Protein AF-A0A2T2V3K4-F1 (afdb_monomer_lite)

Sequence (63 aa):
MVTESEVQTKDDLERRNKAWKHCAEREDYRCAICGQVPPYGEREIYFESGLCGFHAHTLNKDD

Secondary structure (DSSP, 8-state):
---------HHHHHHHHHHHHHHHHHTT---TTT-PPPPGGGHHHHHHHSS-HHHHHHHHT--

pLDDT: mean 83.3, std 13.74, range [46.12, 93.25]

Foldseek 3Di:
DDPPDPPCDPVNQVVQQVVQVVVCVVVQLAAPPPSHHAGPVQVVVCVVPVHHPVVSVVVVPPD

Radius of gyration: 14.75 Å; chains: 1; bounding box: 41×34×31 Å

Structure (mmCIF, N/CA/C/O backbone):
data_AF-A0A2T2V3K4-F1
#
_entry.id   AF-A0A2T2V3K4-F1
#
loop_
_atom_site.group_PDB
_atom_site.id
_atom_site.type_symbol
_atom_site.label_atom_id
_atom_site.label_alt_id
_atom_site.label_comp_id
_atom_site.label_asym_id
_atom_site.label_entity_id
_atom_site.label_seq_id
_atom_site.pdbx_PDB_ins_code
_atom_site.Cartn_x
_atom_site.Cartn_y
_atom_site.Cartn_z
_atom_site.occupancy
_atom_site.B_iso_or_equiv
_atom_site.auth_seq_id
_atom_site.auth_comp_id
_atom_site.auth_asym_id
_atom_site.auth_atom_id
_atom_site.pdbx_PDB_model_num
ATOM 1 N N . MET A 1 1 ? -25.347 26.144 17.446 1.00 46.12 1 MET A N 1
ATOM 2 C CA . MET A 1 1 ? -25.052 24.871 16.758 1.00 46.12 1 MET A CA 1
ATOM 3 C C . MET A 1 1 ? -23.557 24.899 16.531 1.00 46.12 1 MET A C 1
ATOM 5 O O . MET A 1 1 ? -23.105 25.739 15.766 1.00 46.12 1 MET A O 1
ATOM 9 N N . VAL A 1 2 ? -22.790 24.185 17.353 1.00 48.12 2 VAL A N 1
ATOM 10 C CA . VAL A 1 2 ? -21.325 24.251 17.309 1.00 48.12 2 VAL A CA 1
ATOM 11 C C . VAL A 1 2 ? -20.856 23.569 16.028 1.00 48.12 2 VAL A C 1
ATOM 13 O O . VAL A 1 2 ? -21.080 22.383 15.830 1.00 48.12 2 VAL A O 1
ATOM 16 N N . THR A 1 3 ? -20.278 24.344 15.115 1.00 58.69 3 THR A N 1
ATOM 17 C CA . THR A 1 3 ? -19.503 23.817 13.992 1.00 58.69 3 THR A CA 1
ATOM 18 C C . THR A 1 3 ? -18.155 23.409 14.567 1.00 58.69 3 THR A C 1
ATOM 20 O O . THR A 1 3 ? -17.221 24.209 14.618 1.00 58.69 3 THR A O 1
ATOM 23 N N . GLU A 1 4 ? -18.115 22.211 15.141 1.00 54.72 4 GLU A N 1
ATOM 24 C CA . GLU A 1 4 ? -16.904 21.608 15.680 1.00 54.72 4 GLU A CA 1
ATOM 25 C C . GLU A 1 4 ? -15.947 21.352 14.521 1.00 54.72 4 GLU A C 1
ATOM 27 O O . GLU A 1 4 ? -16.177 20.500 13.667 1.00 54.72 4 GLU A O 1
ATOM 32 N N . SER A 1 5 ? -14.898 22.168 14.473 1.00 55.84 5 SER A N 1
ATOM 33 C CA . SER A 1 5 ? -13.731 21.996 13.625 1.00 55.84 5 SER A CA 1
ATOM 34 C C . SER A 1 5 ? -13.294 20.530 13.631 1.00 55.84 5 SER A C 1
ATOM 36 O O . SER A 1 5 ? -12.959 19.997 14.688 1.00 55.84 5 SER A O 1
ATOM 38 N N . GLU A 1 6 ? -13.292 19.895 12.458 1.00 56.34 6 GLU A N 1
ATOM 39 C CA . GLU A 1 6 ? -12.841 18.519 12.222 1.00 56.34 6 GLU A CA 1
ATOM 40 C C . GLU A 1 6 ? -11.343 18.369 12.532 1.00 56.34 6 GLU A C 1
ATOM 42 O O . GLU A 1 6 ? -10.484 18.286 11.653 1.00 56.34 6 GLU A O 1
ATOM 47 N N . VAL A 1 7 ? -11.002 18.327 13.818 1.00 60.75 7 VAL A N 1
ATOM 48 C CA . VAL A 1 7 ? -9.731 17.787 14.286 1.00 60.75 7 VAL A CA 1
ATOM 49 C C . VAL A 1 7 ? -9.829 16.287 14.061 1.00 60.75 7 VAL A C 1
ATOM 51 O O . VAL A 1 7 ? -10.388 15.569 14.883 1.00 60.75 7 VAL A O 1
ATOM 54 N N . GLN A 1 8 ? -9.328 15.814 12.917 1.00 58.47 8 GLN A N 1
ATOM 55 C CA . GLN A 1 8 ? -9.150 14.384 12.675 1.00 58.47 8 GLN A CA 1
ATOM 56 C C . GLN A 1 8 ? -8.258 13.850 13.793 1.00 58.47 8 GLN A C 1
ATOM 58 O O . GLN A 1 8 ? -7.049 14.097 13.812 1.00 58.47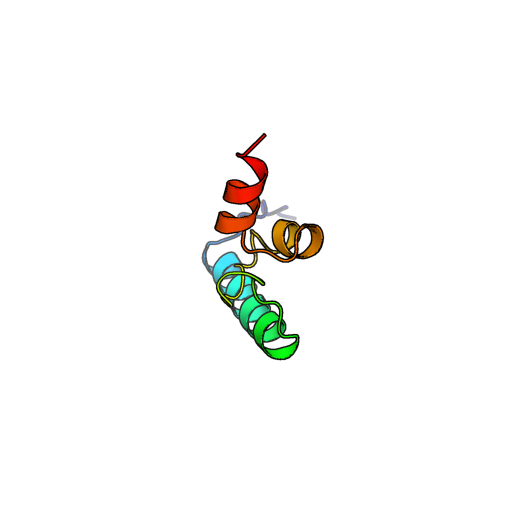 8 GLN A O 1
ATOM 63 N N . THR A 1 9 ? -8.860 13.188 14.778 1.00 73.62 9 THR A N 1
ATOM 64 C CA . THR A 1 9 ? -8.102 12.698 15.919 1.00 73.62 9 THR A CA 1
ATOM 65 C C . THR A 1 9 ? -7.209 11.552 15.455 1.00 73.62 9 THR A C 1
ATOM 67 O O . THR A 1 9 ? -7.481 10.877 14.457 1.00 73.62 9 THR A O 1
ATOM 70 N N . LYS A 1 10 ? -6.107 11.314 16.169 1.00 74.88 10 LYS A N 1
ATOM 71 C CA . LYS A 1 10 ? -5.213 10.187 15.873 1.00 74.88 10 LYS A CA 1
ATOM 72 C C . LYS A 1 10 ? -5.980 8.851 15.815 1.00 74.88 10 LYS A C 1
ATOM 74 O O . LYS A 1 10 ? -5.672 8.022 14.962 1.00 74.88 10 LYS A O 1
ATOM 79 N N . ASP A 1 11 ? -7.024 8.701 16.637 1.00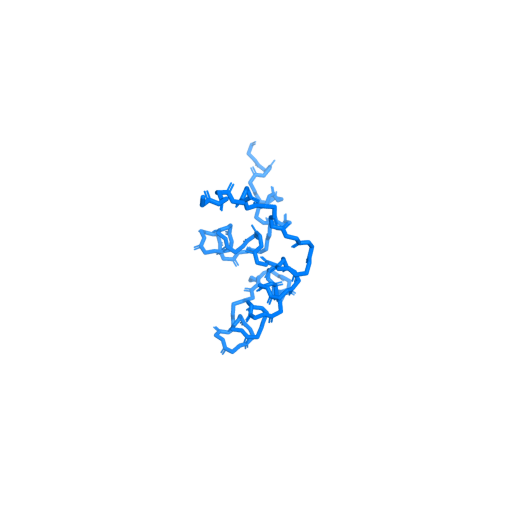 81.44 11 ASP A N 1
ATOM 80 C CA . ASP A 1 11 ? -7.918 7.534 16.653 1.00 81.44 11 ASP A CA 1
ATOM 81 C C . ASP A 1 11 ? -8.642 7.334 15.307 1.00 81.44 11 ASP A C 1
ATOM 83 O O . ASP A 1 11 ? -8.668 6.227 14.768 1.00 81.44 11 ASP A O 1
ATOM 87 N N . ASP A 1 12 ? -9.147 8.409 14.694 1.00 81.44 12 ASP A N 1
ATOM 88 C CA . ASP A 1 12 ? -9.798 8.359 13.378 1.00 81.44 12 ASP A CA 1
ATOM 89 C C . ASP A 1 12 ? -8.834 7.963 12.257 1.00 81.44 12 ASP A C 1
ATOM 91 O O . ASP A 1 12 ? -9.216 7.296 11.286 1.00 81.44 12 ASP A O 1
ATOM 95 N N . LEU A 1 13 ? -7.571 8.382 12.364 1.00 81.25 13 LEU A N 1
ATOM 96 C CA . LEU A 1 13 ? -6.538 8.018 11.400 1.00 81.25 13 LEU A CA 1
ATOM 97 C C . LEU A 1 13 ? -6.189 6.530 11.514 1.00 81.25 13 LEU A C 1
ATOM 99 O O . LEU A 1 13 ? -6.106 5.839 10.499 1.00 81.25 13 LEU A O 1
ATOM 103 N N . GLU A 1 14 ? -6.043 6.020 12.739 1.00 85.12 14 GLU A N 1
ATOM 104 C CA . GLU A 1 14 ? -5.772 4.605 13.007 1.00 85.12 14 GLU A CA 1
ATOM 105 C C . GLU A 1 14 ? -6.930 3.708 12.555 1.00 85.12 14 GLU A C 1
ATOM 107 O O . GLU A 1 14 ? -6.697 2.688 11.898 1.00 85.12 14 GLU A O 1
ATOM 112 N N . ARG A 1 15 ? -8.184 4.110 12.803 1.00 88.06 15 ARG A N 1
ATOM 113 C CA . ARG A 1 15 ? -9.370 3.392 12.305 1.00 88.06 15 ARG A CA 1
ATOM 114 C C . ARG A 1 15 ? -9.389 3.302 10.786 1.00 88.06 15 ARG A C 1
ATOM 116 O O . ARG A 1 15 ? -9.582 2.211 10.249 1.00 88.06 15 ARG A O 1
ATOM 123 N N . ARG A 1 16 ? -9.155 4.419 10.089 1.00 88.12 16 ARG A N 1
ATOM 124 C CA . ARG A 1 16 ? -9.109 4.437 8.619 1.00 88.12 16 ARG A CA 1
ATOM 125 C C . ARG A 1 16 ? -7.962 3.597 8.077 1.00 88.12 16 ARG A C 1
ATOM 127 O O . ARG A 1 16 ? -8.178 2.836 7.140 1.00 88.12 16 ARG A O 1
ATOM 134 N N . ASN A 1 17 ? -6.784 3.654 8.697 1.00 87.50 17 ASN A N 1
ATOM 135 C CA . ASN A 1 17 ? -5.650 2.821 8.294 1.00 87.50 17 ASN A CA 1
ATOM 136 C C . ASN A 1 17 ? -5.942 1.327 8.483 1.00 87.50 17 ASN A C 1
ATOM 138 O O . ASN A 1 17 ? -5.639 0.522 7.609 1.00 87.50 17 ASN A O 1
ATOM 142 N N . LYS A 1 18 ? -6.592 0.948 9.589 1.00 90.19 18 LYS A N 1
ATOM 143 C CA . LYS A 1 18 ? -6.972 -0.443 9.859 1.00 90.19 18 LYS A CA 1
ATOM 144 C C . LYS A 1 18 ? -8.034 -0.956 8.882 1.00 90.19 18 LYS A C 1
ATOM 146 O O . LYS A 1 18 ? -7.893 -2.061 8.363 1.00 90.19 18 LYS A O 1
ATOM 151 N N . ALA A 1 19 ? -9.068 -0.157 8.615 1.00 92.25 19 ALA A N 1
ATOM 152 C CA . ALA A 1 19 ? -10.104 -0.489 7.637 1.00 92.25 19 ALA A CA 1
ATOM 153 C C . ALA A 1 19 ? -9.516 -0.618 6.225 1.00 92.25 19 ALA A C 1
ATOM 155 O O . ALA A 1 19 ? -9.776 -1.596 5.529 1.00 92.25 19 ALA A O 1
ATOM 156 N N . TRP A 1 20 ? -8.660 0.331 5.842 1.00 91.88 20 TRP A N 1
ATOM 157 C CA . TRP A 1 20 ? -7.931 0.296 4.582 1.00 91.88 20 TRP A CA 1
ATOM 158 C C . TRP A 1 20 ? -7.068 -0.950 4.456 1.00 91.88 20 TRP A C 1
ATOM 160 O O . TRP A 1 20 ? -7.184 -1.645 3.456 1.00 91.88 20 TRP A O 1
ATOM 170 N N . LYS A 1 21 ? -6.261 -1.270 5.474 1.00 90.81 21 LYS A N 1
ATOM 171 C CA . LYS A 1 21 ? -5.408 -2.459 5.464 1.00 90.81 21 LYS A CA 1
ATOM 172 C C . LYS A 1 21 ? -6.228 -3.719 5.191 1.00 90.81 21 LYS A C 1
ATOM 174 O O . LYS A 1 21 ? -5.860 -4.499 4.326 1.00 90.81 21 LYS A O 1
ATOM 179 N N . HIS A 1 22 ? -7.378 -3.869 5.848 1.00 92.25 22 HIS A N 1
ATOM 180 C CA . HIS A 1 22 ? -8.253 -5.017 5.624 1.00 92.25 22 HIS A CA 1
ATOM 181 C C . HIS A 1 22 ? -8.812 -5.079 4.191 1.00 92.25 22 HIS A C 1
ATOM 183 O O . HIS A 1 22 ? -8.859 -6.153 3.595 1.00 92.25 22 HIS A O 1
ATOM 189 N N . CYS A 1 23 ? -9.218 -3.941 3.620 1.00 92.19 23 CYS A N 1
ATOM 190 C CA . CYS A 1 23 ? -9.656 -3.874 2.223 1.00 92.19 23 CYS A CA 1
ATOM 191 C C . CYS A 1 23 ? -8.510 -4.182 1.253 1.00 92.19 23 CYS A C 1
ATOM 193 O O . CYS A 1 23 ? -8.674 -5.008 0.364 1.00 92.19 23 CYS A O 1
ATOM 195 N N . ALA A 1 24 ? -7.347 -3.569 1.459 1.00 91.44 24 ALA A N 1
ATOM 196 C CA . ALA A 1 24 ? -6.164 -3.765 0.638 1.00 91.44 24 ALA A CA 1
ATOM 197 C C . ALA A 1 24 ? -5.657 -5.210 0.678 1.00 91.44 24 ALA A C 1
ATOM 199 O O . ALA A 1 24 ? -5.248 -5.739 -0.344 1.00 91.44 24 ALA A O 1
ATOM 200 N N . GLU A 1 25 ? -5.734 -5.884 1.825 1.00 90.38 25 GLU A N 1
ATOM 201 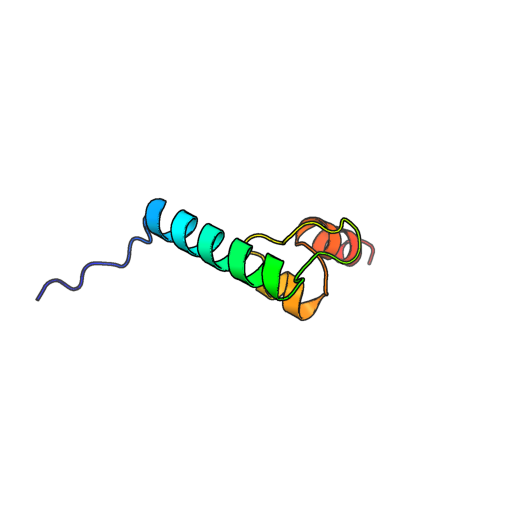C CA . GLU A 1 25 ? -5.392 -7.304 1.924 1.00 90.38 25 GLU A CA 1
ATOM 202 C C . GLU A 1 25 ? -6.380 -8.209 1.177 1.00 90.38 25 GLU A C 1
ATOM 204 O O . GLU A 1 25 ? -5.957 -9.230 0.642 1.00 90.38 25 GLU A O 1
ATOM 209 N N . ARG A 1 26 ? -7.675 -7.859 1.123 1.00 93.25 26 ARG A N 1
ATOM 210 C CA . ARG A 1 26 ? -8.675 -8.638 0.370 1.00 93.25 26 ARG A CA 1
ATOM 211 C C . ARG A 1 26 ? -8.582 -8.441 -1.136 1.00 93.25 26 ARG A C 1
ATOM 213 O O . ARG A 1 26 ? -8.713 -9.411 -1.870 1.00 93.25 26 ARG A O 1
ATOM 220 N N . GLU A 1 27 ? -8.365 -7.207 -1.566 1.00 90.81 27 GLU A N 1
ATOM 221 C CA . GLU A 1 27 ? -8.274 -6.843 -2.985 1.00 90.81 27 GLU A CA 1
ATOM 222 C C . GLU A 1 27 ? -6.848 -7.009 -3.545 1.00 90.81 27 GLU A C 1
ATOM 224 O O . GLU A 1 27 ? -6.595 -6.710 -4.706 1.00 90.81 27 GLU A O 1
ATOM 229 N N . ASP A 1 28 ? -5.914 -7.465 -2.707 1.00 90.81 28 ASP A N 1
ATOM 230 C CA . ASP A 1 28 ? -4.484 -7.606 -2.992 1.00 90.81 28 ASP A CA 1
ATOM 231 C C . ASP A 1 28 ? -3.796 -6.308 -3.461 1.00 90.81 28 ASP A C 1
ATOM 233 O O . ASP A 1 28 ? -2.876 -6.306 -4.278 1.00 90.81 28 ASP A O 1
ATOM 237 N N . TYR A 1 29 ? -4.198 -5.171 -2.884 1.00 91.88 29 TYR A N 1
ATOM 238 C CA . TYR A 1 29 ? -3.539 -3.881 -3.090 1.00 91.88 29 TYR A CA 1
ATOM 239 C C . TYR A 1 29 ? -2.182 -3.848 -2.383 1.00 91.88 29 TYR A C 1
ATOM 241 O O . TYR A 1 29 ? -2.038 -3.382 -1.247 1.00 91.88 29 TYR A O 1
ATOM 249 N N . ARG A 1 30 ? -1.170 -4.380 -3.065 1.00 93.12 30 ARG A N 1
ATOM 250 C CA . ARG A 1 30 ? 0.210 -4.492 -2.593 1.00 93.12 30 ARG A CA 1
ATOM 251 C C . ARG A 1 30 ? 1.158 -3.820 -3.565 1.00 93.12 30 ARG A C 1
ATOM 253 O O . ARG A 1 30 ? 0.981 -3.888 -4.777 1.00 93.12 30 ARG A O 1
ATOM 260 N N . CYS A 1 31 ? 2.202 -3.209 -3.016 1.00 93.25 31 CYS A N 1
ATOM 261 C CA . CYS A 1 31 ? 3.300 -2.668 -3.803 1.00 93.25 31 CYS A CA 1
ATOM 262 C C . CYS A 1 31 ? 3.905 -3.759 -4.691 1.00 93.25 31 CYS A C 1
ATOM 264 O O . CYS A 1 31 ? 4.338 -4.791 -4.176 1.00 93.25 31 CYS A O 1
ATOM 266 N N . ALA A 1 32 ? 4.016 -3.498 -5.993 1.00 90.81 32 ALA A N 1
ATOM 267 C CA . ALA A 1 32 ? 4.565 -4.4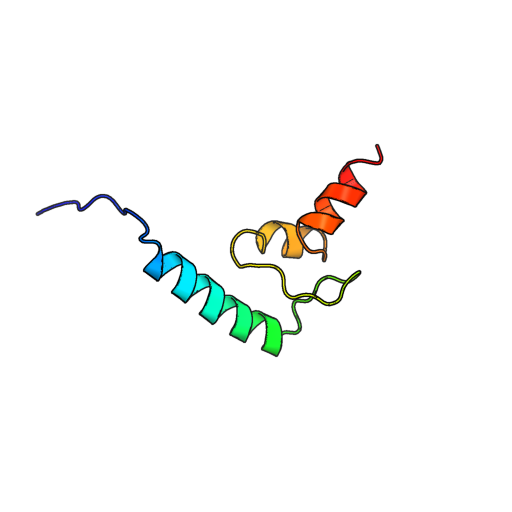65 -6.941 1.00 90.81 32 ALA A CA 1
ATOM 268 C C . ALA A 1 32 ? 6.042 -4.830 -6.678 1.00 90.81 32 ALA A C 1
ATOM 270 O O . ALA A 1 32 ? 6.490 -5.893 -7.096 1.00 90.81 32 ALA A O 1
ATOM 271 N N . ILE A 1 33 ? 6.800 -3.977 -5.972 1.00 92.62 33 ILE A N 1
ATOM 272 C CA . ILE A 1 33 ? 8.228 -4.208 -5.693 1.00 92.62 33 ILE A CA 1
ATOM 273 C C . ILE A 1 33 ? 8.443 -4.986 -4.392 1.00 92.62 33 ILE A C 1
ATOM 275 O O . ILE A 1 33 ? 9.153 -5.986 -4.377 1.00 92.62 33 ILE A O 1
ATOM 279 N N . CYS A 1 34 ? 7.855 -4.532 -3.284 1.00 92.81 34 CYS A N 1
ATOM 280 C CA . CYS A 1 34 ? 8.105 -5.126 -1.966 1.00 92.81 34 CYS A CA 1
ATOM 281 C C . CYS A 1 34 ? 6.947 -5.968 -1.415 1.00 92.81 34 CYS A C 1
ATOM 283 O O . CYS A 1 34 ? 7.077 -6.537 -0.333 1.00 92.81 34 CYS A O 1
ATOM 285 N N . GLY A 1 35 ? 5.798 -6.016 -2.096 1.00 90.94 35 GLY A N 1
ATOM 286 C CA . GLY A 1 35 ? 4.613 -6.770 -1.662 1.00 90.94 35 GLY A CA 1
ATOM 287 C C . GLY A 1 35 ? 3.918 -6.222 -0.407 1.00 90.94 35 GLY A C 1
ATOM 288 O O . GLY A 1 35 ? 2.980 -6.838 0.110 1.00 90.94 35 GLY A O 1
ATOM 289 N N . GLN A 1 36 ? 4.370 -5.078 0.115 1.00 91.25 36 GLN A N 1
ATOM 290 C CA . GLN A 1 36 ? 3.783 -4.429 1.287 1.00 91.25 36 GLN A CA 1
ATOM 291 C C . GLN A 1 36 ? 2.490 -3.702 0.916 1.00 91.25 36 GLN A C 1
ATOM 293 O O . GLN A 1 36 ? 2.388 -3.104 -0.157 1.00 91.25 36 GLN A O 1
ATOM 298 N N . VAL A 1 37 ? 1.527 -3.713 1.837 1.00 92.25 37 VAL A N 1
ATOM 299 C CA . VAL A 1 37 ? 0.297 -2.927 1.715 1.00 92.25 37 VAL A CA 1
ATOM 300 C C . VAL A 1 37 ? 0.627 -1.456 1.999 1.00 92.25 37 VAL A C 1
ATOM 302 O O . VAL A 1 37 ? 1.123 -1.160 3.090 1.00 92.25 37 VAL A O 1
ATOM 305 N N . PRO A 1 38 ? 0.376 -0.530 1.058 1.00 90.94 38 PRO A N 1
ATOM 306 C CA . PRO A 1 38 ? 0.605 0.890 1.285 1.00 90.94 38 PRO A CA 1
ATOM 307 C C . PRO A 1 38 ? -0.339 1.405 2.383 1.00 90.94 38 PRO A C 1
ATOM 309 O O . PRO A 1 38 ? -1.484 0.956 2.460 1.00 90.94 38 PRO A O 1
ATOM 312 N N . PRO A 1 39 ? 0.092 2.327 3.256 1.00 89.00 39 PRO A N 1
ATOM 313 C CA . PRO A 1 39 ? -0.775 2.916 4.268 1.00 89.00 39 PRO A CA 1
ATOM 314 C C . PRO A 1 39 ? -1.859 3.788 3.627 1.00 89.00 39 PRO A C 1
ATOM 316 O O . PRO A 1 39 ? -1.702 4.303 2.522 1.00 89.00 39 PRO A O 1
ATOM 319 N N . TYR A 1 40 ? -2.950 4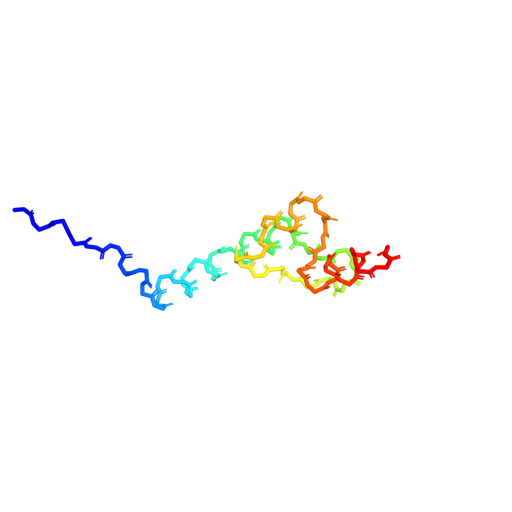.023 4.360 1.00 89.75 40 TYR A N 1
ATOM 320 C CA . TYR A 1 40 ? -4.107 4.763 3.838 1.00 89.75 40 TYR A CA 1
ATOM 321 C C . TYR A 1 40 ? -3.767 6.160 3.291 1.00 89.75 40 TYR A C 1
ATOM 323 O O . TYR A 1 40 ? -4.407 6.609 2.341 1.00 89.75 40 TYR A O 1
ATOM 331 N N . GLY A 1 41 ? -2.774 6.842 3.870 1.00 89.12 41 GLY A N 1
ATOM 332 C CA . GLY A 1 41 ? -2.319 8.160 3.409 1.00 89.12 41 GLY A CA 1
ATOM 333 C C . GLY A 1 41 ? -1.561 8.137 2.078 1.00 89.12 41 GLY A C 1
ATOM 334 O O . GLY A 1 41 ? -1.534 9.145 1.390 1.00 89.12 41 GLY A O 1
ATOM 335 N N . GLU A 1 42 ? -0.996 6.994 1.688 1.00 89.50 42 GLU A N 1
ATOM 336 C CA . GLU A 1 42 ? -0.229 6.824 0.443 1.00 89.50 42 GLU A CA 1
ATOM 337 C C . GLU A 1 42 ? -1.020 6.040 -0.615 1.00 89.50 42 GLU A C 1
ATOM 339 O O . GLU A 1 42 ? -0.483 5.668 -1.657 1.00 89.50 42 GLU A O 1
ATOM 344 N N . ARG A 1 43 ? -2.310 5.770 -0.366 1.00 90.69 43 ARG A N 1
ATOM 345 C CA . ARG A 1 43 ? -3.151 4.989 -1.283 1.00 90.69 43 ARG A CA 1
ATOM 346 C C . ARG A 1 43 ? -3.269 5.636 -2.662 1.00 90.69 43 ARG A C 1
ATOM 348 O O . ARG A 1 43 ? -3.326 4.927 -3.652 1.00 90.69 43 ARG A O 1
ATOM 355 N N . GLU A 1 44 ? -3.303 6.966 -2.726 1.00 91.62 44 GLU A N 1
ATOM 356 C CA . GLU A 1 44 ? -3.422 7.706 -3.988 1.00 91.62 44 GLU A CA 1
ATOM 357 C C . GLU A 1 44 ? -2.182 7.485 -4.858 1.00 91.62 44 GLU A C 1
ATOM 359 O O . GLU A 1 44 ? -2.309 7.139 -6.028 1.00 91.62 44 GLU A O 1
ATOM 364 N N . ILE A 1 45 ? -0.994 7.531 -4.245 1.00 90.81 45 ILE A N 1
ATOM 365 C CA . ILE A 1 45 ? 0.275 7.202 -4.904 1.00 90.81 45 ILE A CA 1
ATOM 366 C C . ILE A 1 45 ? 0.246 5.760 -5.421 1.00 90.81 45 ILE A C 1
ATOM 368 O O . ILE A 1 45 ? 0.678 5.497 -6.541 1.00 90.81 45 ILE A O 1
ATOM 372 N N . TYR A 1 46 ? -0.291 4.822 -4.636 1.00 92.62 46 TYR A N 1
ATOM 373 C CA . TYR A 1 46 ? -0.431 3.433 -5.070 1.00 92.62 46 TYR A CA 1
ATOM 374 C C . TYR A 1 46 ? -1.379 3.273 -6.258 1.00 92.62 46 TYR A C 1
ATOM 376 O O . TYR A 1 46 ? -1.047 2.557 -7.194 1.00 92.62 46 TYR A O 1
ATOM 384 N N . PHE A 1 47 ? -2.538 3.930 -6.253 1.00 91.38 47 PHE A N 1
ATOM 385 C CA . PHE A 1 47 ? -3.475 3.831 -7.372 1.00 91.38 47 PHE A CA 1
ATOM 386 C C . PHE A 1 47 ? -2.933 4.461 -8.659 1.00 91.38 47 PHE A C 1
ATOM 388 O O . PHE A 1 47 ? -3.302 4.019 -9.743 1.00 91.38 47 PHE A O 1
ATOM 395 N N . GLU A 1 48 ? -2.045 5.448 -8.551 1.00 91.94 48 GLU A N 1
ATOM 396 C CA . GLU A 1 48 ? -1.403 6.078 -9.705 1.00 91.94 48 GLU A CA 1
ATOM 397 C C . GLU A 1 48 ? -0.202 5.273 -10.229 1.00 91.94 48 GLU A C 1
ATOM 399 O O . GLU A 1 48 ? -0.038 5.118 -11.437 1.00 91.94 48 GLU A O 1
ATOM 404 N N . SER A 1 49 ? 0.627 4.727 -9.332 1.00 90.00 49 SER A N 1
ATOM 405 C CA . SER A 1 49 ? 1.919 4.113 -9.689 1.00 90.00 49 SER A CA 1
ATOM 406 C C . SER A 1 49 ? 1.976 2.585 -9.563 1.00 90.00 49 SER A C 1
ATOM 408 O O . SER A 1 49 ? 2.898 1.959 -10.079 1.00 90.00 49 SER A O 1
ATOM 410 N N . GLY A 1 50 ? 1.040 1.964 -8.845 1.00 90.75 50 GLY A N 1
ATOM 411 C CA . GLY A 1 50 ? 1.089 0.551 -8.445 1.00 90.75 50 GLY A CA 1
ATOM 412 C C . GLY A 1 50 ? 2.113 0.237 -7.343 1.00 90.75 50 GLY A C 1
ATOM 413 O O . GLY A 1 50 ? 2.410 -0.931 -7.071 1.00 90.75 50 GLY A O 1
ATOM 414 N N . LEU A 1 51 ? 2.687 1.259 -6.699 1.00 92.81 51 LEU A N 1
ATOM 415 C CA . LEU A 1 51 ? 3.802 1.123 -5.760 1.00 92.81 51 LEU A CA 1
ATOM 416 C C . LEU A 1 51 ? 3.500 1.771 -4.408 1.00 92.81 51 LEU A C 1
ATOM 418 O O . LEU A 1 51 ? 2.647 2.645 -4.284 1.00 92.81 51 LEU A O 1
ATOM 422 N N . CYS A 1 52 ? 4.208 1.343 -3.360 1.00 92.44 52 CYS A N 1
ATOM 423 C CA . CYS A 1 52 ? 4.176 2.077 -2.096 1.00 92.44 52 CYS A CA 1
ATOM 424 C C . CYS A 1 52 ? 4.916 3.413 -2.234 1.00 92.44 52 CYS A C 1
ATOM 426 O O . CYS A 1 52 ? 5.816 3.536 -3.068 1.00 92.44 52 CYS A O 1
ATOM 428 N N . GLY A 1 53 ? 4.587 4.386 -1.377 1.00 89.38 53 GLY A N 1
ATOM 429 C CA . GLY A 1 53 ? 5.129 5.744 -1.479 1.00 89.38 53 GLY A CA 1
ATOM 430 C C . GLY A 1 53 ? 6.657 5.805 -1.473 1.00 89.38 53 GLY A C 1
ATOM 431 O O . GLY A 1 53 ? 7.234 6.590 -2.217 1.00 89.38 53 GLY A O 1
ATOM 432 N N . PHE A 1 54 ? 7.327 4.903 -0.749 1.00 90.50 54 PHE A N 1
ATOM 433 C CA . PHE A 1 54 ? 8.787 4.785 -0.798 1.00 90.50 54 PHE A CA 1
ATOM 434 C C . PHE A 1 54 ? 9.309 4.473 -2.208 1.00 90.50 54 PHE A C 1
ATOM 436 O O . PHE A 1 54 ? 10.107 5.234 -2.742 1.00 90.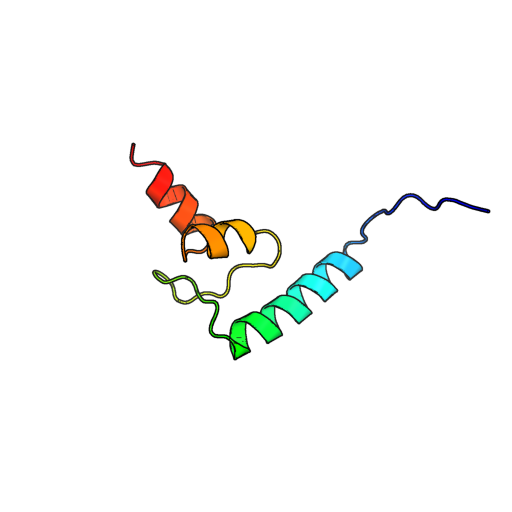50 54 PHE A O 1
ATOM 443 N N . HIS A 1 55 ? 8.844 3.389 -2.834 1.00 91.94 55 HIS A N 1
ATOM 444 C CA . HIS A 1 55 ? 9.338 2.992 -4.155 1.00 91.94 55 HIS A CA 1
ATOM 445 C C . HIS A 1 55 ? 8.848 3.923 -5.263 1.00 91.94 55 HIS A C 1
ATOM 447 O O . HIS A 1 55 ? 9.601 4.199 -6.191 1.00 91.94 55 HIS A O 1
ATOM 453 N N . ALA A 1 56 ? 7.621 4.431 -5.149 1.00 91.12 56 ALA A N 1
ATOM 454 C CA . ALA A 1 56 ? 7.098 5.435 -6.066 1.00 91.12 56 ALA A CA 1
ATOM 455 C C . ALA A 1 56 ? 7.965 6.704 -6.055 1.00 91.12 56 ALA A C 1
ATOM 457 O O . ALA A 1 56 ? 8.274 7.252 -7.110 1.00 91.12 56 ALA A O 1
ATOM 458 N N . HIS A 1 57 ? 8.408 7.148 -4.874 1.00 88.44 57 HIS A N 1
ATOM 459 C CA . HIS A 1 57 ? 9.309 8.293 -4.741 1.00 88.44 57 HIS A CA 1
ATOM 460 C C . HIS A 1 57 ? 10.733 7.984 -5.204 1.00 88.44 57 HIS A C 1
ATOM 462 O O . HIS A 1 57 ? 11.368 8.823 -5.833 1.00 88.44 57 HIS A O 1
ATOM 468 N N . THR A 1 58 ? 11.247 6.786 -4.912 1.00 88.69 58 THR A N 1
ATOM 469 C CA . THR A 1 58 ? 12.573 6.356 -5.374 1.00 88.69 58 THR A CA 1
ATOM 470 C C . THR A 1 58 ? 12.646 6.283 -6.897 1.00 88.69 58 THR A C 1
ATOM 472 O O . THR A 1 58 ? 13.619 6.769 -7.456 1.00 88.69 58 THR A O 1
ATOM 475 N N . LEU A 1 59 ? 11.626 5.741 -7.569 1.00 84.19 59 LEU A N 1
ATOM 476 C CA . LEU A 1 59 ? 11.599 5.674 -9.034 1.00 84.19 59 LEU A CA 1
ATOM 477 C C . LEU A 1 59 ? 11.414 7.045 -9.690 1.00 84.19 59 LEU A C 1
ATOM 479 O O . LEU A 1 59 ? 11.996 7.289 -10.736 1.00 84.19 59 LEU A O 1
ATOM 483 N N . ASN A 1 60 ? 10.647 7.950 -9.074 1.00 76.25 60 ASN A N 1
ATOM 484 C CA . ASN A 1 60 ? 10.489 9.319 -9.580 1.00 76.25 60 ASN A CA 1
ATOM 485 C C . ASN A 1 60 ? 11.734 10.200 -9.377 1.00 76.25 60 ASN A C 1
ATOM 487 O O . ASN A 1 60 ? 11.796 11.291 -9.928 1.00 76.25 60 ASN A O 1
ATOM 491 N N . LYS A 1 61 ? 12.701 9.778 -8.554 1.00 65.19 61 LYS A N 1
ATOM 492 C CA . LYS A 1 61 ? 13.930 10.539 -8.277 1.00 65.19 61 LYS A CA 1
ATOM 493 C C . LYS A 1 61 ? 15.085 10.250 -9.237 1.00 65.19 61 LYS A C 1
ATOM 495 O O . LYS A 1 61 ? 16.121 10.893 -9.095 1.00 65.19 61 LYS A O 1
ATOM 500 N N . ASP A 1 62 ? 14.931 9.289 -10.143 1.00 55.16 62 ASP A N 1
ATOM 501 C CA . ASP A 1 62 ? 15.970 8.886 -11.100 1.00 55.16 62 ASP A CA 1
ATOM 502 C C . ASP A 1 62 ? 15.897 9.667 -12.437 1.00 55.16 62 ASP A C 1
ATOM 504 O O . ASP A 1 62 ? 16.451 9.212 -13.434 1.00 55.16 62 ASP A O 1
ATOM 508 N N . ASP A 1 63 ? 15.233 10.835 -12.460 1.00 48.31 63 ASP A N 1
ATOM 509 C CA . ASP A 1 63 ? 15.196 11.788 -13.592 1.00 48.31 63 ASP A CA 1
ATOM 510 C C . ASP A 1 63 ? 15.896 13.116 -13.240 1.00 48.31 63 ASP A C 1
ATOM 512 O O . ASP A 1 63 ? 15.618 13.674 -12.147 1.00 48.31 63 ASP A O 1
#